Protein AF-A0A937M4P0-F1 (afdb_monomer)

Nearest PDB structures (foldseek):
  3qz5-assembly2_C  TM=8.888E-01  e=6.469E-10  Pseudomonas putida
  9d5u-assembly1_A-2  TM=9.136E-01  e=9.176E-08  Pseudonocardia thermophila
  7sjz-assembly1_A-2  TM=9.141E-01  e=1.055E-07  Pseudonocardia thermophila
  8i6n-assembly1_A-2  TM=8.766E-01  e=6.941E-08  Pseudonocardia thermophila
  3vyh-assembly1_A-2  TM=9.098E-01  e=1.213E-07  Pseudonocardia thermophila

Secondary structure (DSSP, 8-state):
------------PPPPPHHHHHHHHHHHHHHHTTS--HHHHHHHHHIIIIISSHHHHHHHHHHHHH-HHHHHHHHH-HHHHHHTTT---TT-SS------BTTB------SS--

Sequence (114 aa):
MPHDHHHDEHDHTEPPSDLELRVRALESLLVEKGLVNPDTLNTIIDTYEHKVGPRNGAHVVAKAWTDPEFKQALMTDATEAVASLGYCGRQGEHLMVVENTDDTHNLVVCTLCS

Solvent-accessible surface area (backbone atoms only — not comparable to full-atom values): 7366 Å² total; per-residue (Å²): 133,87,81,84,76,83,78,82,82,74,93,65,84,77,75,76,53,72,65,56,52,52,51,54,52,51,52,52,54,35,41,78,70,67,77,49,54,71,70,59,52,52,51,53,50,50,40,56,75,76,72,52,59,71,67,59,58,52,49,54,52,54,46,35,76,77,30,67,67,56,33,53,42,27,70,72,39,26,39,62,46,43,36,75,76,74,50,76,49,91,98,44,79,76,47,80,69,83,84,66,52,101,90,42,86,83,85,88,82,56,94,87,77,119

pLDDT: mean 92.33, std 13.48, range [41.56, 98.75]

Radius of gyration: 24.71 Å; Cα contacts (8 Å, |Δi|>4): 51; chains: 1; bounding box: 52×67×48 Å

Foldseek 3Di:
DDDDDDDPPDPDDDDDDPVVVVVVVVVVVCVVVVNDDVVVVVVVVCCVVPPDDCVLVVVLVVCVVVPVVLVVVCQVAVQVSSVVVVDDDDPVPGDHDDDDDPVDDDDDDDPPDD

Structure (mmCIF, N/CA/C/O backbone):
data_AF-A0A937M4P0-F1
#
_entry.id   AF-A0A937M4P0-F1
#
loop_
_atom_site.group_PDB
_atom_site.id
_atom_site.type_symbol
_atom_site.label_atom_id
_atom_site.label_alt_id
_atom_site.label_comp_id
_atom_site.label_asym_id
_atom_site.label_entity_id
_atom_site.label_seq_id
_atom_site.pdbx_PDB_ins_code
_atom_site.Cartn_x
_atom_site.Cartn_y
_atom_site.Cartn_z
_atom_site.occupancy
_atom_site.B_iso_or_equiv
_atom_site.auth_seq_id
_atom_site.auth_comp_id
_atom_site.auth_asym_id
_atom_site.auth_atom_id
_atom_site.pdbx_PDB_model_num
ATOM 1 N N . MET A 1 1 ? 26.727 -55.778 -22.246 1.00 46.59 1 MET A N 1
ATOM 2 C CA . MET A 1 1 ? 27.722 -54.695 -22.144 1.00 46.59 1 MET A CA 1
ATOM 3 C C . MET A 1 1 ? 27.014 -53.495 -21.541 1.00 46.59 1 MET A C 1
ATOM 5 O O . MET A 1 1 ? 26.071 -53.038 -22.177 1.00 46.59 1 MET A O 1
ATOM 9 N N . PRO A 1 2 ? 27.349 -53.041 -20.325 1.00 41.56 2 PRO A N 1
ATOM 10 C CA . PRO A 1 2 ? 26.920 -51.728 -19.871 1.00 41.56 2 PRO A CA 1
ATOM 11 C C . PRO A 1 2 ? 27.870 -50.693 -20.486 1.00 41.56 2 PRO A C 1
ATOM 13 O O . PRO A 1 2 ? 29.087 -50.860 -20.425 1.00 41.56 2 PRO A O 1
ATOM 16 N N . HIS A 1 3 ? 27.323 -49.680 -21.149 1.00 57.59 3 HIS A N 1
ATOM 17 C CA . HIS A 1 3 ? 28.097 -48.518 -21.568 1.00 57.59 3 HIS A CA 1
ATOM 18 C C . HIS A 1 3 ? 27.978 -47.470 -20.465 1.00 57.59 3 HIS A C 1
ATOM 20 O O . HIS A 1 3 ? 26.898 -46.923 -20.250 1.00 57.59 3 HIS A O 1
ATOM 26 N N . ASP A 1 4 ? 29.083 -47.236 -19.757 1.00 53.75 4 ASP A N 1
ATOM 27 C CA . ASP A 1 4 ? 29.258 -46.065 -18.905 1.00 53.75 4 ASP A CA 1
ATOM 28 C C . ASP A 1 4 ? 29.223 -44.821 -19.795 1.00 53.75 4 ASP A C 1
ATOM 30 O O . ASP A 1 4 ? 30.119 -44.590 -20.611 1.00 53.75 4 ASP A O 1
ATOM 34 N N . HIS A 1 5 ? 28.167 -44.025 -19.657 1.00 60.16 5 HIS A N 1
ATOM 35 C CA . HIS A 1 5 ? 28.125 -42.680 -20.208 1.00 60.16 5 HIS A CA 1
ATOM 36 C C . HIS A 1 5 ? 28.698 -41.726 -19.161 1.00 60.16 5 HIS A C 1
ATOM 38 O O . HIS A 1 5 ? 28.014 -41.329 -18.220 1.00 60.16 5 HIS A O 1
ATOM 44 N N . HIS A 1 6 ? 29.974 -41.379 -19.332 1.00 54.44 6 HIS A N 1
ATOM 45 C CA . HIS A 1 6 ? 30.563 -40.199 -18.711 1.00 54.44 6 HIS A CA 1
ATOM 46 C C . HIS A 1 6 ? 29.744 -38.971 -19.136 1.00 54.44 6 HIS A C 1
ATOM 48 O O . HIS A 1 6 ? 29.713 -38.623 -20.315 1.00 54.44 6 HIS A O 1
ATOM 54 N N . HIS A 1 7 ? 29.049 -38.348 -18.185 1.00 57.75 7 HIS A N 1
ATOM 55 C CA . HIS A 1 7 ? 28.488 -37.016 -18.366 1.00 57.75 7 HIS A CA 1
ATOM 56 C C . HIS A 1 7 ? 29.609 -36.006 -18.116 1.00 57.75 7 HIS A C 1
ATOM 58 O O . HIS A 1 7 ? 30.013 -35.791 -16.975 1.00 57.75 7 HIS A O 1
ATOM 64 N N . ASP A 1 8 ? 30.118 -35.413 -19.191 1.00 56.66 8 ASP A N 1
ATOM 65 C CA . ASP A 1 8 ? 30.866 -34.164 -19.116 1.00 56.66 8 ASP A CA 1
ATOM 66 C C . ASP A 1 8 ? 29.883 -33.066 -18.671 1.00 56.66 8 ASP A C 1
ATOM 68 O O . ASP A 1 8 ? 29.060 -32.587 -19.454 1.00 56.66 8 ASP A O 1
ATOM 72 N N . GLU A 1 9 ? 29.909 -32.705 -17.385 1.00 58.44 9 GLU A N 1
ATOM 73 C CA . GLU A 1 9 ? 29.224 -31.515 -16.871 1.00 58.44 9 GLU A CA 1
ATOM 74 C C . GLU A 1 9 ? 29.940 -30.276 -17.417 1.00 58.44 9 GLU A C 1
ATOM 76 O O . GLU A 1 9 ? 30.883 -29.744 -16.831 1.00 58.44 9 GLU A O 1
ATOM 81 N N . HIS A 1 10 ? 29.515 -29.830 -18.596 1.00 61.72 10 HIS A N 1
ATOM 82 C CA . HIS A 1 10 ? 29.860 -28.506 -19.077 1.00 61.72 10 HIS A CA 1
ATOM 83 C C . HIS A 1 10 ? 29.172 -27.466 -18.189 1.00 61.72 10 HIS A C 1
ATOM 85 O O . HIS A 1 10 ? 27.949 -27.338 -18.199 1.00 61.72 10 HIS A O 1
ATOM 91 N N . ASP A 1 11 ? 29.987 -26.731 -17.432 1.00 55.25 11 ASP A N 1
ATOM 92 C CA . ASP A 1 11 ? 29.622 -25.535 -16.675 1.00 55.25 11 ASP A CA 1
ATOM 93 C C . ASP A 1 11 ? 29.090 -24.461 -17.640 1.00 55.25 11 ASP A C 1
ATOM 95 O O . ASP A 1 11 ? 29.821 -23.652 -18.221 1.00 55.25 11 ASP A O 1
ATOM 99 N N . HIS A 1 12 ? 27.792 -24.529 -17.911 1.00 63.47 12 HIS A N 1
ATOM 100 C CA . HIS A 1 12 ? 27.056 -23.534 -18.663 1.00 63.47 12 HIS A CA 1
ATOM 101 C C . HIS A 1 12 ? 26.043 -22.913 -17.717 1.00 63.47 12 HIS A C 1
ATOM 103 O O . HIS A 1 12 ? 25.108 -23.572 -17.269 1.00 63.47 12 HIS A O 1
ATOM 109 N N . THR A 1 13 ? 26.226 -21.626 -17.422 1.00 69.69 13 THR A N 1
ATOM 110 C CA . THR A 1 13 ? 25.176 -20.827 -16.795 1.00 69.69 13 THR A CA 1
ATOM 111 C C . THR A 1 13 ? 23.932 -20.916 -17.674 1.00 69.69 13 THR A C 1
ATOM 113 O O . THR A 1 13 ? 23.994 -20.583 -18.861 1.00 69.69 13 THR A O 1
ATOM 116 N N . GLU A 1 14 ? 22.816 -21.382 -17.109 1.00 74.75 14 GLU A N 1
ATOM 117 C CA . GLU A 1 14 ? 21.546 -21.376 -17.828 1.00 74.75 14 GLU A CA 1
ATOM 118 C C . GLU A 1 14 ? 21.216 -19.939 -18.254 1.00 74.75 14 GLU A C 1
ATOM 120 O O . GLU A 1 14 ? 21.380 -19.000 -17.463 1.00 74.75 14 GLU A O 1
ATOM 125 N N . PRO A 1 15 ? 20.793 -19.728 -19.512 1.00 74.00 15 PRO A N 1
ATOM 126 C CA . PRO A 1 15 ? 20.408 -18.403 -19.951 1.00 74.00 15 PRO A CA 1
ATOM 127 C C . PRO A 1 15 ? 19.206 -17.911 -19.127 1.00 74.00 15 PRO A C 1
ATOM 129 O O . PRO A 1 15 ? 18.357 -18.722 -18.744 1.00 74.00 15 PRO A O 1
ATOM 132 N N . PRO A 1 16 ? 19.093 -16.589 -18.892 1.00 82.56 16 PRO A N 1
ATOM 133 C CA . PRO A 1 16 ? 17.906 -15.998 -18.287 1.00 82.56 16 PRO A CA 1
ATOM 134 C C . PRO A 1 16 ? 16.631 -16.461 -18.986 1.00 82.56 16 PRO A C 1
ATOM 136 O O . PRO A 1 16 ? 16.625 -16.709 -20.198 1.00 82.56 16 PRO A O 1
ATOM 139 N N . SER A 1 17 ? 15.534 -16.519 -18.235 1.00 92.00 17 SER A N 1
ATOM 140 C CA . SER A 1 17 ? 14.237 -16.853 -18.816 1.00 92.00 17 SER A CA 1
ATOM 141 C C . SER A 1 17 ? 13.867 -15.882 -19.951 1.00 92.00 17 SER A C 1
ATOM 143 O O . SER A 1 17 ? 14.245 -14.709 -19.946 1.00 92.00 17 SER A O 1
ATOM 145 N N . ASP A 1 18 ? 13.076 -16.341 -20.927 1.00 94.31 18 ASP A N 1
ATOM 146 C CA . ASP A 1 18 ? 12.564 -15.476 -22.008 1.00 94.31 18 ASP A CA 1
ATOM 147 C C . ASP A 1 18 ? 11.834 -14.237 -21.447 1.00 94.31 18 ASP A C 1
ATOM 149 O O . ASP A 1 18 ? 11.929 -13.143 -22.001 1.00 94.31 18 ASP A O 1
ATOM 153 N N . LEU A 1 19 ? 11.174 -14.368 -20.290 1.00 94.88 19 LEU A N 1
ATOM 154 C CA . LEU A 1 19 ? 10.561 -13.241 -19.590 1.00 94.88 19 LEU A CA 1
ATOM 155 C C . LEU A 1 19 ? 11.602 -12.208 -19.137 1.00 94.88 19 LEU A C 1
ATOM 157 O O . LEU A 1 19 ? 11.430 -11.020 -19.406 1.00 94.88 19 LEU A O 1
ATOM 161 N N . GLU A 1 20 ? 12.684 -12.640 -18.489 1.00 95.38 20 GLU A N 1
ATOM 162 C CA . GLU A 1 20 ? 13.768 -11.746 -18.066 1.00 95.38 20 GLU A CA 1
ATOM 163 C C . GLU A 1 20 ? 14.417 -11.038 -19.255 1.00 95.38 20 GLU A C 1
ATOM 165 O O . GLU A 1 20 ? 14.664 -9.832 -19.196 1.00 95.38 20 GLU A O 1
ATOM 170 N N . LEU A 1 21 ? 14.644 -11.756 -20.360 1.00 96.44 21 LEU A N 1
ATOM 171 C CA . LEU A 1 21 ? 15.182 -11.164 -21.585 1.00 96.44 21 LEU A CA 1
ATOM 172 C C . LEU A 1 21 ? 14.244 -10.089 -22.150 1.00 96.44 21 LEU A C 1
ATOM 174 O O . LEU A 1 21 ? 14.704 -9.004 -22.511 1.00 96.44 21 LEU A O 1
ATOM 178 N N . ARG A 1 22 ? 12.929 -10.342 -22.177 1.00 97.38 22 ARG A N 1
ATOM 179 C CA . ARG A 1 22 ? 11.929 -9.360 -22.632 1.00 97.38 22 ARG A CA 1
ATOM 180 C C . ARG A 1 22 ? 11.859 -8.133 -21.729 1.00 97.38 22 ARG A C 1
ATOM 182 O O . ARG A 1 22 ? 11.764 -7.021 -22.247 1.00 97.38 22 ARG A O 1
ATOM 189 N N . VAL A 1 23 ? 11.932 -8.314 -20.409 1.00 97.06 23 VAL A N 1
ATOM 190 C CA . VAL A 1 23 ? 11.957 -7.201 -19.446 1.00 97.06 23 VAL A CA 1
ATOM 191 C C . VAL A 1 23 ? 13.189 -6.326 -19.679 1.00 97.06 23 VAL A C 1
ATOM 193 O O . VAL A 1 23 ? 13.041 -5.118 -19.853 1.00 97.06 23 VAL A O 1
ATOM 196 N N . ARG A 1 24 ? 14.382 -6.927 -19.791 1.00 95.69 24 ARG A N 1
ATOM 197 C CA . ARG A 1 24 ? 15.634 -6.191 -20.050 1.00 95.69 24 ARG A CA 1
ATOM 198 C C . ARG A 1 24 ? 15.620 -5.454 -21.388 1.00 95.69 24 ARG A C 1
ATOM 200 O O . ARG A 1 24 ? 16.102 -4.325 -21.473 1.00 95.69 24 ARG A O 1
ATOM 207 N N . ALA A 1 25 ? 15.065 -6.073 -22.431 1.00 97.69 25 ALA A N 1
ATOM 208 C CA . ALA A 1 25 ? 14.939 -5.446 -23.744 1.00 97.69 25 ALA A CA 1
ATOM 209 C C . ALA A 1 25 ? 14.009 -4.220 -23.704 1.00 97.69 25 ALA A C 1
ATOM 211 O O . ALA A 1 25 ? 14.335 -3.181 -24.278 1.00 97.69 25 ALA A O 1
ATOM 212 N N 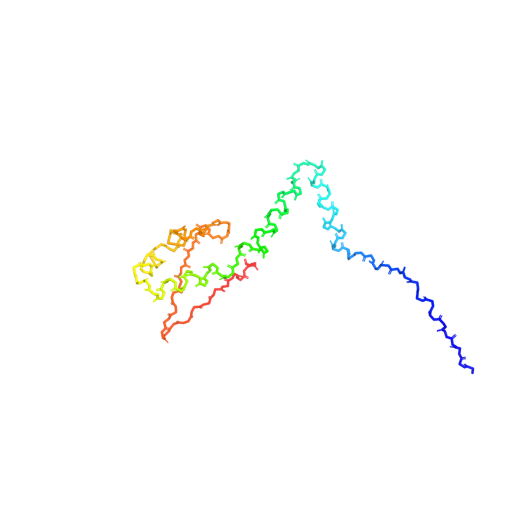. LEU A 1 26 ? 12.875 -4.319 -22.999 1.00 98.25 26 LEU A N 1
ATOM 213 C CA . LEU A 1 26 ? 11.947 -3.201 -22.832 1.00 98.25 26 LEU A CA 1
ATOM 214 C C . LEU A 1 26 ? 12.562 -2.072 -21.999 1.00 98.25 26 LEU A C 1
ATOM 216 O O . LEU A 1 26 ? 12.463 -0.913 -22.392 1.00 98.25 26 LEU A O 1
ATOM 220 N N . GLU A 1 27 ? 13.215 -2.401 -20.883 1.00 97.69 27 GLU A N 1
ATOM 221 C CA . GLU A 1 27 ? 13.923 -1.427 -20.049 1.00 97.69 27 GLU A CA 1
ATOM 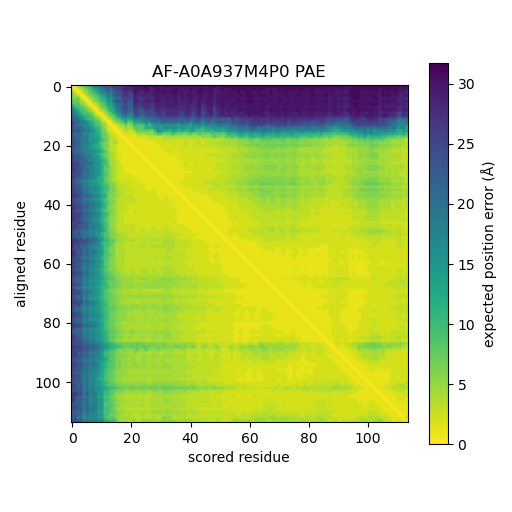222 C C . GLU A 1 27 ? 14.964 -0.661 -20.871 1.00 97.69 27 GLU A C 1
ATOM 224 O O . GLU A 1 27 ? 14.915 0.568 -20.928 1.00 97.69 27 GLU A O 1
ATOM 229 N N . SER A 1 28 ? 15.837 -1.383 -21.580 1.00 97.62 28 SER A N 1
ATOM 230 C CA . SER A 1 28 ? 16.894 -0.788 -22.408 1.00 97.62 28 SER A CA 1
ATOM 231 C C . SER A 1 28 ? 16.311 0.171 -23.451 1.00 97.62 28 SER A C 1
ATOM 233 O O . SER A 1 28 ? 16.741 1.319 -23.543 1.00 97.62 28 SER A O 1
ATOM 235 N N . LEU A 1 29 ? 15.258 -0.247 -24.167 1.00 98.50 29 LEU A N 1
ATOM 236 C CA . LEU A 1 29 ? 14.586 0.585 -25.169 1.00 98.50 29 LEU A CA 1
ATOM 237 C C . LEU A 1 29 ? 13.973 1.865 -24.573 1.00 98.50 29 LEU A C 1
ATOM 239 O O . LEU A 1 29 ? 14.016 2.927 -25.200 1.00 98.50 29 LEU A O 1
ATOM 243 N N . LEU A 1 30 ? 13.357 1.778 -23.392 1.00 98.50 30 LEU A N 1
ATOM 244 C CA . LEU A 1 30 ? 12.725 2.929 -22.740 1.00 98.50 30 LEU A CA 1
ATOM 245 C C . LEU A 1 30 ? 13.762 3.911 -22.181 1.00 98.50 30 LEU A C 1
ATOM 247 O O . LEU A 1 30 ? 13.537 5.122 -22.249 1.00 98.50 30 LEU A O 1
ATOM 251 N N . VAL A 1 31 ? 14.892 3.406 -21.677 1.00 98.06 31 VAL A N 1
ATOM 252 C CA . VAL A 1 31 ? 16.032 4.220 -21.229 1.00 98.06 31 VAL A CA 1
ATOM 253 C C . VAL A 1 31 ? 16.682 4.930 -22.414 1.00 98.06 31 VAL A C 1
ATOM 255 O O . VAL A 1 31 ? 16.863 6.143 -22.367 1.00 98.06 31 VAL A O 1
ATOM 258 N N . GLU A 1 32 ? 16.962 4.216 -23.509 1.00 98.19 32 GLU A N 1
ATOM 259 C CA . GLU A 1 32 ? 17.532 4.803 -24.733 1.00 98.19 32 GLU A CA 1
ATOM 260 C C . GLU A 1 32 ? 16.642 5.909 -25.316 1.00 98.19 32 GLU A C 1
ATOM 262 O O . GLU A 1 32 ? 17.135 6.913 -25.830 1.00 98.19 32 GLU A O 1
ATOM 267 N N . LYS A 1 33 ? 15.316 5.762 -25.202 1.00 98.31 33 LYS A N 1
ATOM 268 C CA . LYS A 1 33 ? 14.340 6.790 -25.599 1.00 98.31 33 LYS A CA 1
ATOM 269 C C . LYS A 1 33 ? 14.198 7.940 -24.593 1.00 98.31 33 LYS A C 1
ATOM 271 O O . LYS A 1 33 ? 13.456 8.878 -24.876 1.00 98.31 33 LYS A O 1
ATOM 276 N N . GLY A 1 34 ? 14.854 7.872 -23.435 1.00 97.38 34 GLY A N 1
ATOM 277 C CA . GLY A 1 34 ? 14.753 8.869 -22.366 1.00 97.38 34 GLY A CA 1
ATOM 278 C C . GLY A 1 34 ? 13.385 8.917 -21.677 1.00 97.38 34 GLY A C 1
ATOM 279 O O . GLY A 1 34 ? 13.037 9.935 -21.085 1.00 97.38 34 GLY A O 1
ATOM 280 N N . LEU A 1 35 ? 12.587 7.848 -21.774 1.00 98.25 35 LEU A N 1
ATOM 281 C CA . LEU A 1 35 ? 11.244 7.777 -21.184 1.00 98.25 35 LEU A CA 1
ATOM 282 C C . LEU A 1 35 ? 11.267 7.345 -19.715 1.00 98.25 35 LEU A C 1
ATOM 284 O O . LEU A 1 35 ? 10.328 7.634 -18.977 1.00 98.25 35 LEU A O 1
ATOM 288 N N . VAL A 1 36 ? 12.327 6.654 -19.295 1.00 97.56 36 VAL A N 1
ATOM 289 C CA . VAL A 1 36 ? 12.540 6.231 -17.907 1.00 97.56 36 VAL A CA 1
ATOM 290 C C . VAL A 1 36 ? 13.980 6.506 -17.487 1.00 97.56 36 VAL A C 1
ATOM 292 O O . VAL A 1 36 ? 14.895 6.478 -18.309 1.00 97.56 36 VAL A O 1
ATOM 295 N N . ASN A 1 37 ? 14.175 6.757 -16.193 1.00 97.75 37 ASN A N 1
ATOM 296 C CA . ASN A 1 37 ? 15.489 6.888 -15.572 1.00 97.75 37 ASN A CA 1
ATOM 297 C C . ASN A 1 37 ? 15.724 5.678 -14.641 1.00 97.75 37 ASN A C 1
ATOM 299 O O . ASN A 1 37 ? 14.928 5.497 -13.712 1.00 97.75 37 ASN A O 1
ATOM 303 N N . PRO A 1 38 ? 16.797 4.886 -14.840 1.00 96.81 38 PRO A N 1
ATOM 304 C CA . PRO A 1 38 ? 17.123 3.741 -13.986 1.00 96.81 38 PRO A CA 1
ATOM 305 C C . PRO A 1 38 ? 17.200 4.071 -12.487 1.00 96.81 38 PRO A C 1
ATOM 307 O O . PRO A 1 38 ? 16.686 3.318 -11.663 1.00 96.81 38 PRO A O 1
ATOM 310 N N . ASP A 1 39 ? 17.740 5.233 -12.110 1.00 97.81 39 ASP A N 1
ATOM 311 C CA . ASP A 1 39 ? 17.843 5.642 -10.700 1.00 97.81 39 ASP A CA 1
ATOM 312 C C . ASP A 1 39 ? 16.463 5.885 -10.075 1.00 97.81 39 ASP A C 1
ATOM 314 O O . ASP A 1 39 ? 16.224 5.609 -8.895 1.00 97.81 39 ASP A O 1
ATOM 318 N N . THR A 1 40 ? 15.514 6.367 -10.883 1.00 97.31 40 THR A N 1
ATOM 319 C CA . THR A 1 40 ? 14.122 6.528 -10.448 1.00 97.31 40 THR A CA 1
ATOM 320 C C . THR A 1 40 ? 13.450 5.170 -10.264 1.00 97.31 40 THR A C 1
ATOM 322 O O . THR A 1 40 ? 12.740 4.982 -9.278 1.00 97.31 40 THR A O 1
ATOM 325 N N . LEU A 1 41 ? 13.705 4.202 -11.153 1.00 97.06 41 LEU A N 1
ATOM 326 C CA . LEU A 1 41 ? 13.199 2.832 -11.002 1.00 97.06 41 LEU A CA 1
ATOM 327 C C . LEU A 1 41 ? 13.739 2.178 -9.724 1.00 97.06 41 LEU A C 1
ATOM 329 O O . LEU A 1 41 ? 12.954 1.658 -8.935 1.00 97.06 41 LEU A O 1
ATOM 333 N N . ASN A 1 42 ? 15.042 2.300 -9.463 1.00 97.44 42 ASN A N 1
ATOM 334 C CA . ASN A 1 42 ? 15.664 1.797 -8.236 1.00 97.44 42 ASN A CA 1
ATOM 335 C C . ASN A 1 42 ? 15.056 2.432 -6.977 1.00 97.44 42 ASN A C 1
ATOM 337 O O . ASN A 1 42 ? 14.800 1.744 -5.992 1.00 97.44 42 ASN A O 1
ATOM 341 N N . THR A 1 43 ?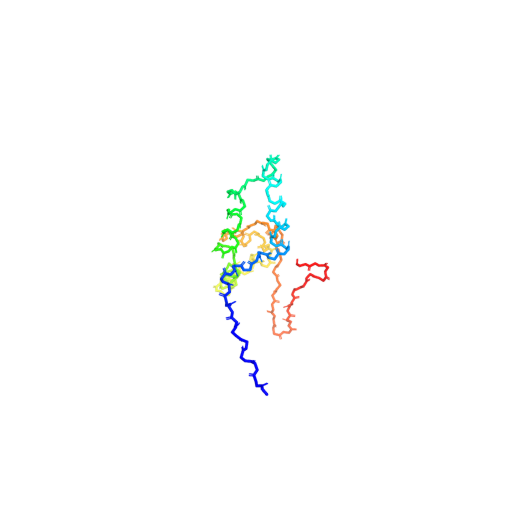 14.756 3.733 -7.019 1.00 97.88 43 THR A N 1
ATOM 342 C CA . THR A 1 43 ? 14.090 4.428 -5.906 1.00 97.88 43 THR A CA 1
ATOM 343 C C . THR A 1 43 ? 12.677 3.893 -5.657 1.00 97.88 43 THR A C 1
ATOM 345 O O . THR A 1 43 ? 12.261 3.751 -4.505 1.00 97.88 43 THR A O 1
ATOM 348 N N . ILE A 1 44 ? 11.925 3.583 -6.719 1.00 97.25 44 ILE A N 1
ATOM 349 C CA . ILE A 1 44 ? 10.595 2.972 -6.608 1.00 97.25 44 ILE A CA 1
ATOM 350 C C . ILE A 1 44 ? 10.705 1.573 -5.992 1.00 97.25 44 ILE A C 1
ATOM 352 O O . ILE A 1 44 ? 9.953 1.277 -5.065 1.00 97.25 44 ILE A O 1
ATOM 356 N N . ILE A 1 45 ? 11.650 0.750 -6.458 1.00 97.88 45 ILE A N 1
ATOM 357 C CA . ILE A 1 45 ? 11.891 -0.599 -5.923 1.00 97.88 45 ILE A CA 1
ATOM 358 C C . ILE A 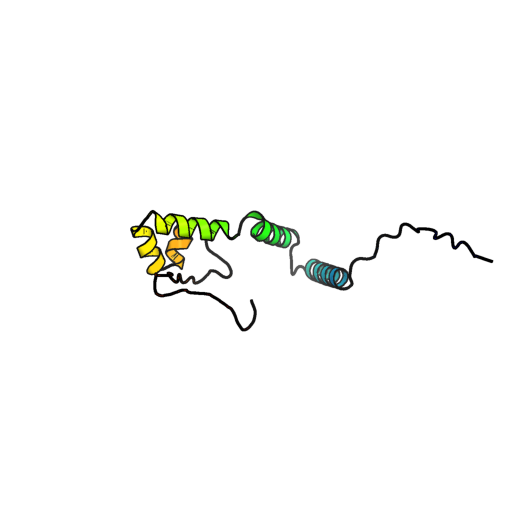1 45 ? 12.194 -0.523 -4.423 1.00 97.88 45 ILE A C 1
ATOM 360 O O . ILE A 1 45 ? 11.452 -1.091 -3.628 1.00 97.88 45 ILE A O 1
ATOM 364 N N . ASP A 1 46 ? 13.186 0.276 -4.021 1.00 98.06 46 ASP A N 1
ATOM 365 C CA . ASP A 1 46 ? 13.575 0.435 -2.614 1.00 98.06 46 ASP A CA 1
ATOM 366 C C . ASP A 1 46 ? 12.417 0.929 -1.730 1.00 98.06 46 ASP A C 1
ATOM 368 O O . ASP A 1 46 ? 12.242 0.492 -0.591 1.00 98.06 46 ASP A O 1
ATOM 372 N N . THR A 1 47 ? 11.584 1.827 -2.266 1.00 97.44 47 THR A N 1
ATOM 373 C CA . THR A 1 47 ? 10.424 2.356 -1.538 1.00 97.44 47 THR A CA 1
ATOM 374 C C . THR A 1 47 ? 9.456 1.243 -1.148 1.00 97.44 47 THR A C 1
ATOM 376 O O . THR A 1 47 ? 9.046 1.187 0.011 1.00 97.44 47 THR A O 1
ATOM 379 N N . TYR A 1 48 ? 9.105 0.345 -2.067 1.00 97.00 48 TYR A N 1
ATOM 380 C CA . TYR A 1 48 ? 8.140 -0.722 -1.782 1.00 97.00 48 TYR A CA 1
ATOM 381 C C . TYR A 1 48 ? 8.772 -1.978 -1.180 1.00 97.00 48 TYR A C 1
ATOM 383 O O . TYR A 1 48 ? 8.077 -2.739 -0.516 1.00 97.00 48 TYR A O 1
ATOM 391 N N . GLU A 1 49 ? 10.072 -2.187 -1.366 1.00 97.75 49 GLU A N 1
ATOM 392 C CA . GLU A 1 49 ? 10.781 -3.312 -0.761 1.00 97.75 49 GLU A CA 1
ATOM 393 C C . GLU A 1 49 ? 11.101 -3.059 0.721 1.00 97.75 49 GLU A C 1
ATOM 395 O O . GLU A 1 49 ? 10.960 -3.958 1.552 1.00 97.75 49 GLU A O 1
ATOM 400 N N . HIS A 1 50 ? 11.474 -1.823 1.082 1.00 97.00 50 HIS A N 1
ATOM 401 C CA . HIS A 1 50 ? 12.020 -1.531 2.413 1.00 97.00 50 HIS A CA 1
ATOM 402 C C . HIS A 1 50 ? 11.231 -0.506 3.234 1.00 97.00 50 HIS A C 1
ATOM 404 O O . HIS A 1 50 ? 11.298 -0.544 4.466 1.00 97.00 50 HIS A O 1
ATOM 410 N N . LYS A 1 51 ? 10.505 0.428 2.602 1.00 95.31 51 LYS A N 1
ATOM 411 C CA . LYS A 1 51 ? 9.896 1.577 3.307 1.00 95.31 51 LYS A CA 1
ATOM 412 C C . LYS A 1 51 ? 8.383 1.457 3.477 1.00 95.31 51 LYS A C 1
ATOM 414 O O . LYS A 1 51 ? 7.853 1.842 4.518 1.00 95.31 51 LYS A O 1
ATOM 419 N N . VAL A 1 52 ? 7.681 0.934 2.476 1.00 97.00 52 VAL A N 1
ATOM 420 C CA . VAL A 1 52 ? 6.221 0.789 2.473 1.00 97.00 52 VAL A CA 1
ATOM 421 C C . VAL A 1 52 ? 5.856 -0.674 2.680 1.00 97.00 52 VAL A C 1
ATOM 423 O O . V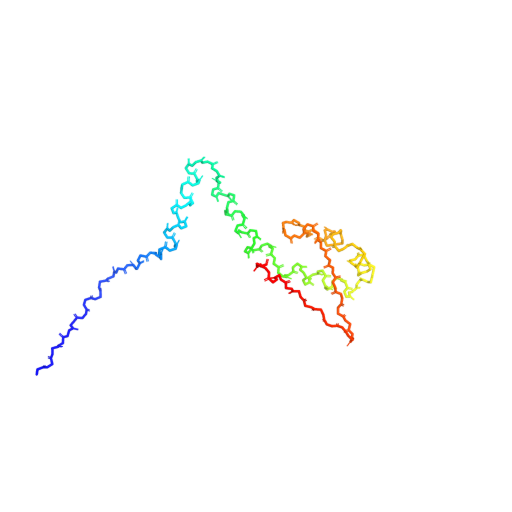AL A 1 52 ? 6.240 -1.534 1.900 1.00 97.00 52 VAL A O 1
ATOM 426 N N . GLY A 1 53 ? 5.082 -0.964 3.724 1.00 96.94 53 GLY A N 1
ATOM 427 C CA . GLY A 1 53 ? 4.651 -2.327 4.013 1.00 96.94 53 GLY A CA 1
ATOM 428 C C . GLY A 1 53 ? 3.590 -2.409 5.110 1.00 96.94 53 GLY A C 1
ATOM 429 O O . GLY A 1 53 ? 3.210 -1.389 5.695 1.00 96.94 53 GLY A O 1
ATOM 430 N N . PRO A 1 54 ? 3.129 -3.626 5.452 1.00 97.81 54 PRO A N 1
ATOM 431 C CA . PRO A 1 54 ? 2.005 -3.842 6.370 1.00 97.81 54 PRO A CA 1
ATOM 432 C C . PRO A 1 54 ? 2.248 -3.317 7.793 1.00 97.81 54 PRO A C 1
ATOM 434 O O . PRO A 1 54 ? 1.299 -3.106 8.546 1.00 97.81 54 PRO A O 1
ATOM 437 N N . ARG A 1 55 ? 3.506 -3.043 8.161 1.00 98.31 55 ARG A N 1
ATOM 438 C CA . ARG A 1 55 ? 3.864 -2.405 9.437 1.00 98.31 55 ARG A CA 1
ATOM 439 C C . ARG A 1 55 ? 3.208 -1.030 9.611 1.00 98.31 55 ARG A C 1
ATOM 441 O O . ARG A 1 55 ? 2.861 -0.682 10.735 1.00 98.31 55 ARG A O 1
ATOM 448 N N . ASN A 1 56 ? 2.975 -0.297 8.521 1.00 98.25 56 ASN A N 1
ATOM 449 C CA . ASN A 1 56 ? 2.286 0.995 8.558 1.00 98.25 56 ASN A CA 1
ATOM 450 C C . ASN A 1 56 ? 0.826 0.816 9.002 1.00 98.25 56 ASN A C 1
ATOM 452 O O . ASN A 1 56 ? 0.375 1.474 9.936 1.00 98.25 56 ASN A O 1
ATOM 456 N N . GLY A 1 57 ? 0.111 -0.146 8.406 1.00 98.25 57 GLY A N 1
ATOM 457 C CA . GLY A 1 57 ? -1.260 -0.486 8.804 1.00 98.25 57 GLY A CA 1
ATOM 458 C C . GLY A 1 57 ? -1.342 -1.015 10.239 1.00 98.25 57 GLY A C 1
ATOM 459 O O . GLY A 1 57 ? -2.221 -0.611 10.995 1.00 98.25 57 GLY A O 1
ATOM 460 N N . ALA A 1 58 ? -0.384 -1.846 10.658 1.00 98.69 58 ALA A N 1
ATOM 461 C CA . ALA A 1 58 ? -0.312 -2.324 12.039 1.00 98.69 58 ALA A CA 1
ATOM 462 C C . ALA A 1 58 ? -0.144 -1.173 13.050 1.00 98.69 58 ALA A C 1
ATOM 464 O O . ALA A 1 58 ? -0.777 -1.189 14.103 1.00 98.69 58 ALA A O 1
ATOM 465 N N . HIS A 1 59 ? 0.659 -0.154 12.721 1.00 98.69 59 HIS A N 1
ATOM 466 C CA . HIS A 1 59 ? 0.809 1.042 13.551 1.00 98.69 59 HIS A CA 1
ATOM 467 C C . HIS A 1 59 ? -0.501 1.841 13.652 1.00 98.69 59 HIS A C 1
ATOM 469 O O . HIS A 1 59 ? -0.894 2.213 14.758 1.00 98.69 59 HIS A O 1
ATOM 475 N N . VAL A 1 60 ? -1.213 2.035 12.534 1.00 98.69 60 VAL A N 1
ATOM 476 C CA . VAL A 1 60 ? -2.537 2.689 12.513 1.00 98.69 60 VAL A CA 1
ATOM 477 C C . VAL A 1 60 ? -3.524 1.950 13.424 1.00 98.69 60 VAL A C 1
ATOM 479 O O . VAL A 1 60 ? -4.161 2.572 14.274 1.00 98.69 60 VAL A O 1
ATOM 482 N N . VAL A 1 61 ? -3.620 0.623 13.286 1.00 98.69 61 VAL A N 1
ATOM 483 C CA . VAL A 1 61 ? -4.528 -0.214 14.089 1.00 98.69 61 VAL A CA 1
ATOM 484 C C . VAL A 1 61 ? -4.180 -0.140 15.574 1.00 98.69 61 VAL A C 1
ATOM 486 O O . VAL A 1 61 ? -5.061 0.101 16.397 1.00 98.69 61 VAL A O 1
ATOM 489 N N . ALA A 1 62 ? -2.899 -0.288 15.924 1.00 98.75 62 ALA A N 1
ATOM 490 C CA . ALA A 1 62 ? -2.454 -0.218 17.311 1.00 98.75 62 ALA A CA 1
ATOM 491 C C . ALA A 1 62 ? -2.787 1.139 17.947 1.00 98.75 62 ALA A C 1
ATOM 493 O O . ALA A 1 62 ? -3.290 1.178 19.070 1.00 98.75 62 ALA A O 1
ATOM 494 N N . LYS A 1 63 ? -2.579 2.246 17.217 1.00 98.69 63 LYS A N 1
ATOM 495 C CA . LYS A 1 63 ? -2.958 3.578 17.697 1.00 98.69 63 LYS A CA 1
ATOM 496 C C . LYS A 1 63 ? -4.465 3.666 17.932 1.00 98.69 63 LYS A C 1
ATOM 498 O O . LYS A 1 63 ? -4.859 4.071 19.020 1.00 98.69 63 LYS A O 1
ATOM 503 N N . ALA A 1 64 ? -5.293 3.216 16.988 1.00 98.69 64 ALA A N 1
ATOM 504 C CA . ALA A 1 64 ? -6.753 3.223 17.128 1.00 98.69 64 ALA A CA 1
ATOM 505 C C . ALA A 1 64 ? -7.265 2.379 18.312 1.00 98.69 64 ALA A C 1
ATOM 507 O O . ALA A 1 64 ? -8.291 2.709 18.902 1.00 98.69 64 ALA A O 1
ATOM 508 N N . TRP A 1 65 ? -6.563 1.311 18.699 1.00 98.69 65 TRP A N 1
ATOM 509 C CA . TRP A 1 65 ? -6.913 0.537 19.897 1.00 98.69 65 TRP A CA 1
ATOM 510 C C . TRP A 1 65 ? -6.628 1.277 21.204 1.00 98.69 65 TRP A C 1
ATOM 512 O O . TRP A 1 65 ? -7.361 1.107 22.174 1.00 98.69 65 TRP A O 1
ATOM 522 N N . THR A 1 66 ? -5.564 2.077 21.245 1.00 98.62 66 THR A N 1
ATOM 523 C CA . THR A 1 66 ? -5.126 2.771 22.469 1.00 98.62 66 THR A CA 1
ATOM 524 C C . THR A 1 66 ? -5.629 4.208 22.591 1.00 98.62 66 THR A C 1
ATOM 526 O O . THR A 1 66 ? -5.554 4.787 23.670 1.00 98.62 66 THR A O 1
ATOM 529 N N . ASP A 1 67 ? -6.122 4.787 21.498 1.00 98.69 67 ASP A N 1
ATOM 530 C CA . ASP A 1 67 ? -6.477 6.200 21.372 1.00 98.69 67 ASP A CA 1
ATOM 531 C C . ASP A 1 67 ? -7.887 6.331 20.758 1.00 98.69 67 ASP A C 1
ATOM 533 O O . ASP A 1 67 ? -8.043 6.269 19.531 1.00 98.69 67 ASP A O 1
ATOM 537 N N . PRO A 1 68 ? -8.934 6.475 21.597 1.00 98.50 68 PRO A N 1
ATOM 538 C CA . PRO A 1 68 ? -10.314 6.582 21.130 1.00 98.50 68 PRO A CA 1
ATOM 539 C C . PRO A 1 68 ? -10.582 7.810 20.252 1.00 98.50 68 PRO A C 1
ATOM 541 O O . PRO A 1 68 ? -11.423 7.737 19.357 1.00 98.50 68 PRO A O 1
ATOM 544 N N . GLU A 1 69 ? -9.873 8.923 20.473 1.00 98.56 69 GLU A N 1
ATOM 545 C CA . GLU A 1 69 ? -10.013 10.130 19.649 1.00 98.56 69 GLU A CA 1
ATOM 546 C C . GLU A 1 69 ? -9.450 9.885 18.249 1.00 98.56 69 GLU A C 1
ATOM 548 O O . GLU A 1 69 ? -10.111 10.186 17.253 1.00 98.56 69 GLU A O 1
ATOM 553 N N . PHE A 1 70 ? -8.279 9.246 18.155 1.00 98.69 70 PHE A N 1
ATOM 554 C CA . PHE A 1 70 ? -7.733 8.828 16.867 1.00 98.69 70 PHE A CA 1
ATOM 555 C C . PHE A 1 70 ? -8.629 7.804 16.170 1.00 98.69 70 PHE A C 1
ATOM 557 O O . PHE A 1 70 ? -8.835 7.912 14.965 1.00 98.69 70 PHE A O 1
ATOM 564 N N . LYS A 1 71 ? -9.204 6.837 16.899 1.00 98.69 71 LYS A N 1
ATOM 565 C CA . LYS A 1 71 ? -10.177 5.897 16.320 1.00 98.69 71 LYS A CA 1
ATOM 566 C C . LYS A 1 71 ? -11.377 6.639 15.734 1.00 98.69 71 LYS A C 1
ATOM 568 O O . LYS A 1 71 ? -11.779 6.349 14.612 1.00 98.69 71 LYS A O 1
ATOM 573 N N . GLN A 1 72 ? -11.925 7.614 16.456 1.00 98.56 72 GLN A N 1
ATOM 574 C CA . GLN A 1 72 ? -13.044 8.413 15.964 1.00 98.56 72 GLN A CA 1
ATOM 575 C C . GLN A 1 72 ? -12.662 9.217 14.713 1.00 98.56 72 GLN A C 1
ATOM 577 O O . GLN A 1 72 ? -13.436 9.251 13.755 1.00 98.56 72 GLN A O 1
ATOM 582 N N . ALA A 1 73 ? -11.472 9.822 14.692 1.00 98.50 73 ALA A N 1
ATOM 583 C CA . ALA A 1 73 ? -10.955 10.522 13.519 1.00 98.50 73 ALA A CA 1
ATOM 584 C C . ALA A 1 73 ? -10.783 9.569 12.325 1.00 98.50 73 ALA A C 1
ATOM 586 O O . ALA A 1 73 ? -11.274 9.861 11.241 1.00 98.50 73 ALA A O 1
ATOM 587 N N . LEU A 1 74 ? -10.189 8.392 12.547 1.00 98.56 74 LEU A N 1
ATOM 588 C CA . LEU A 1 74 ? -9.977 7.351 11.537 1.00 98.56 74 LEU A CA 1
ATOM 589 C C . LEU A 1 74 ? -11.289 6.862 10.909 1.00 98.56 74 LEU A C 1
ATOM 591 O O . LEU A 1 74 ? -11.334 6.615 9.708 1.00 98.56 74 LEU A O 1
ATOM 595 N N . MET A 1 75 ? -12.354 6.742 11.705 1.00 98.31 75 MET A N 1
ATOM 596 C CA . MET A 1 75 ? -13.683 6.363 11.210 1.00 98.31 75 MET A CA 1
ATOM 597 C C . MET A 1 75 ? -14.422 7.518 10.518 1.00 98.31 75 MET A C 1
ATOM 599 O O . MET A 1 75 ? -15.372 7.269 9.780 1.00 98.31 75 MET A O 1
ATOM 603 N N . THR A 1 76 ? -14.013 8.768 10.758 1.00 98.31 76 THR A N 1
ATOM 604 C CA . THR A 1 76 ? -14.619 9.962 10.145 1.00 98.31 76 THR A CA 1
ATOM 605 C C . THR A 1 76 ? -13.969 10.278 8.800 1.00 98.31 76 THR A C 1
ATOM 607 O O . THR A 1 76 ? -14.669 10.428 7.802 1.00 98.31 76 THR A O 1
ATOM 610 N N . ASP A 1 77 ? -12.638 10.342 8.769 1.00 98.31 77 ASP A N 1
ATOM 611 C CA . ASP A 1 77 ? -11.834 10.471 7.557 1.00 98.31 77 ASP A CA 1
ATOM 612 C C . ASP A 1 77 ? -10.547 9.657 7.722 1.00 98.31 77 ASP A C 1
ATOM 614 O O . ASP A 1 77 ? -9.569 10.071 8.353 1.00 98.31 77 ASP A O 1
ATOM 618 N N . ALA A 1 78 ? -10.554 8.461 7.139 1.00 98.12 78 ALA A N 1
ATOM 619 C CA . ALA A 1 78 ? -9.416 7.563 7.218 1.00 98.12 78 ALA A CA 1
ATOM 620 C C . ALA A 1 78 ? -8.188 8.109 6.483 1.00 98.12 78 ALA A C 1
ATOM 622 O O . ALA A 1 78 ? -7.061 7.837 6.895 1.00 98.12 78 ALA A O 1
ATOM 623 N N . THR A 1 79 ? -8.391 8.871 5.408 1.00 98.12 79 THR A N 1
ATOM 624 C CA . THR A 1 79 ? -7.293 9.400 4.595 1.00 98.12 79 THR A CA 1
ATOM 625 C C . THR A 1 79 ? -6.519 10.437 5.396 1.00 98.12 79 THR A C 1
ATOM 627 O O . THR A 1 79 ? -5.301 10.327 5.531 1.00 98.12 79 THR A O 1
ATOM 630 N N . GLU A 1 80 ? -7.222 11.403 5.990 1.00 98.19 80 GLU A N 1
ATOM 631 C CA . GLU A 1 80 ? -6.604 12.449 6.806 1.00 98.19 80 GLU A CA 1
ATOM 632 C C . GLU A 1 80 ? -5.960 11.872 8.076 1.00 98.19 80 GLU A C 1
ATOM 634 O O . GLU A 1 80 ? -4.809 12.184 8.398 1.00 98.19 80 GLU A O 1
ATOM 639 N N . ALA A 1 81 ? -6.655 10.964 8.770 1.00 98.25 81 ALA A N 1
ATOM 640 C CA . ALA A 1 81 ? -6.142 10.355 9.993 1.00 98.25 81 ALA A CA 1
ATOM 641 C C . ALA A 1 81 ? -4.853 9.554 9.747 1.00 98.25 81 ALA A C 1
ATOM 643 O O . ALA A 1 81 ? -3.881 9.696 10.491 1.00 98.25 81 ALA A O 1
ATOM 644 N N . VAL A 1 82 ? -4.801 8.742 8.689 1.00 98.06 82 VAL A N 1
ATOM 645 C CA . VAL A 1 82 ? -3.609 7.958 8.328 1.00 98.06 82 VAL A CA 1
ATOM 646 C C . VAL A 1 82 ? -2.477 8.871 7.832 1.00 98.06 82 VAL A C 1
ATOM 648 O O . VAL A 1 82 ? -1.318 8.667 8.210 1.00 98.06 82 VAL A O 1
ATOM 651 N N . ALA A 1 83 ? -2.802 9.944 7.102 1.00 97.88 83 ALA A N 1
ATOM 652 C CA . ALA A 1 83 ? -1.831 10.953 6.677 1.00 97.88 83 ALA A CA 1
ATOM 653 C C . ALA A 1 83 ? -1.185 11.702 7.853 1.00 97.88 83 ALA A C 1
ATOM 655 O O . ALA A 1 83 ? -0.001 12.032 7.777 1.00 97.88 83 ALA A O 1
ATOM 656 N N . SER A 1 84 ? -1.900 11.902 8.968 1.00 97.38 84 SER A N 1
ATOM 657 C CA . SER A 1 84 ? -1.329 12.500 10.189 1.00 97.38 84 SER A CA 1
ATOM 658 C C . SER A 1 84 ? -0.164 11.690 10.783 1.00 97.38 84 SER A C 1
ATOM 660 O O . SER A 1 84 ? 0.677 12.237 11.495 1.00 97.38 84 SER A O 1
ATOM 662 N N . LEU A 1 85 ? -0.075 10.397 10.445 1.00 97.31 85 LEU A N 1
ATOM 663 C CA . LEU A 1 85 ? 1.028 9.504 10.816 1.00 97.31 85 LEU A CA 1
ATOM 664 C C . LEU A 1 85 ? 2.136 9.436 9.751 1.00 97.31 85 LEU A C 1
ATOM 666 O O . LEU A 1 85 ? 3.077 8.656 9.892 1.00 97.31 85 LEU A O 1
ATOM 670 N N . GLY A 1 86 ? 2.040 10.241 8.691 1.00 97.19 86 GLY A N 1
ATOM 671 C CA . GLY A 1 86 ? 2.998 10.272 7.586 1.00 97.19 86 GLY A CA 1
ATOM 672 C C . GLY A 1 86 ? 2.756 9.214 6.508 1.00 97.19 86 GLY A C 1
ATOM 673 O O . GLY A 1 86 ? 3.633 8.987 5.677 1.00 97.19 86 GLY A O 1
ATOM 674 N N . TYR A 1 87 ? 1.593 8.557 6.505 1.00 97.25 87 TYR A N 1
ATOM 675 C CA . TYR A 1 87 ? 1.242 7.551 5.506 1.00 97.25 87 TYR A CA 1
ATOM 676 C C . TYR A 1 87 ? 0.273 8.137 4.479 1.00 97.25 87 TYR A C 1
ATOM 678 O O . TYR A 1 87 ? -0.884 8.411 4.778 1.00 97.25 87 TYR A O 1
ATOM 686 N N . CYS A 1 88 ? 0.745 8.325 3.253 1.00 94.44 88 CYS A N 1
ATOM 687 C CA . CYS A 1 88 ? -0.064 8.803 2.138 1.00 94.44 88 CYS A CA 1
ATOM 688 C C . CYS A 1 88 ? 0.561 8.373 0.806 1.00 94.44 88 CYS A C 1
ATOM 690 O O . CYS A 1 88 ? 1.710 7.925 0.761 1.00 94.44 88 CYS A O 1
ATOM 692 N N . GLY A 1 89 ? -0.185 8.534 -0.286 1.00 92.38 89 GLY A N 1
ATOM 693 C CA . GLY A 1 89 ? 0.349 8.398 -1.637 1.00 92.38 89 GLY A CA 1
ATOM 694 C C . GLY A 1 89 ? -0.381 7.371 -2.493 1.00 92.38 89 GLY A C 1
ATOM 695 O O . GLY A 1 89 ? -1.582 7.154 -2.354 1.00 92.38 89 GLY A O 1
ATOM 696 N N . ARG A 1 90 ? 0.367 6.797 -3.438 1.00 93.12 90 ARG A N 1
ATOM 697 C CA . ARG A 1 90 ? -0.158 6.019 -4.563 1.00 93.12 90 ARG A CA 1
ATOM 698 C C . ARG A 1 90 ? -0.940 4.784 -4.098 1.00 93.12 90 ARG A C 1
ATOM 700 O O . ARG A 1 90 ? -0.449 4.050 -3.248 1.00 93.12 90 ARG A O 1
ATOM 707 N N . GLN A 1 91 ? -2.099 4.531 -4.714 1.00 94.31 91 GLN A N 1
ATOM 708 C CA . GLN A 1 91 ? -3.049 3.454 -4.358 1.00 94.31 91 GLN A CA 1
ATOM 709 C C . GLN A 1 91 ? -3.692 3.586 -2.963 1.00 94.31 91 GLN A C 1
ATOM 711 O O . GLN A 1 91 ? -4.398 2.682 -2.524 1.00 94.31 91 GLN A O 1
ATOM 716 N N . GLY A 1 92 ? -3.470 4.702 -2.269 1.00 95.06 92 GLY A N 1
ATOM 717 C CA . GLY A 1 92 ? -4.067 5.031 -0.976 1.00 95.06 92 GLY A CA 1
ATOM 718 C C . GLY A 1 92 ? -4.537 6.482 -0.925 1.00 95.06 92 GLY A C 1
ATOM 719 O O . GLY A 1 92 ? -4.567 7.079 0.145 1.00 95.06 92 GLY A O 1
ATOM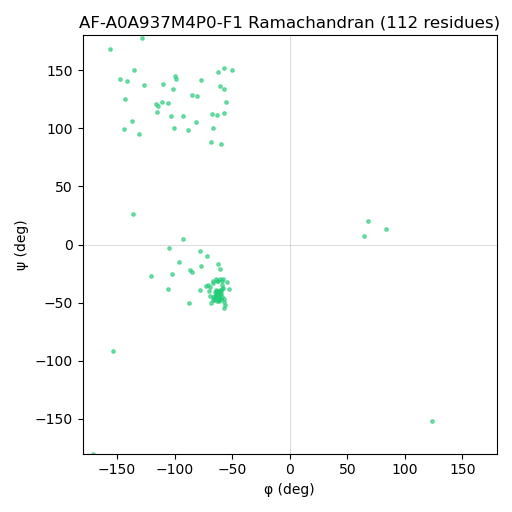 720 N N . GLU A 1 93 ? -4.855 7.067 -2.083 1.00 97.19 93 GLU A N 1
ATOM 721 C CA . GLU A 1 93 ? -5.277 8.463 -2.215 1.00 97.19 93 GLU A CA 1
ATOM 722 C C . GLU A 1 93 ? -6.611 8.722 -1.502 1.00 97.19 93 GLU A C 1
ATOM 724 O O . GLU A 1 93 ? -6.854 9.826 -1.019 1.00 97.19 93 GLU A O 1
ATOM 729 N N . HIS A 1 94 ? -7.453 7.688 -1.426 1.00 96.88 94 HIS A N 1
ATOM 730 C CA . HIS A 1 94 ? -8.735 7.692 -0.736 1.00 96.88 94 HIS A CA 1
ATOM 731 C C . HIS A 1 94 ? -8.885 6.395 0.052 1.00 96.88 94 HIS A C 1
ATOM 733 O O . HIS A 1 94 ? -9.113 5.326 -0.517 1.00 96.88 94 HIS A O 1
ATOM 739 N N . LEU A 1 95 ? -8.745 6.491 1.368 1.00 97.50 95 LEU A N 1
ATOM 740 C CA . LEU A 1 95 ? -8.878 5.362 2.274 1.00 97.50 95 LEU A CA 1
ATOM 741 C C . LEU A 1 95 ? -10.261 5.348 2.918 1.00 97.50 95 LEU A C 1
ATOM 743 O O . LEU A 1 95 ? -10.821 6.387 3.261 1.00 97.50 95 LEU A O 1
ATOM 747 N N . MET A 1 96 ? -10.771 4.139 3.137 1.00 97.44 96 MET A N 1
ATOM 748 C CA . MET A 1 96 ? -11.861 3.874 4.068 1.00 97.44 96 MET A CA 1
ATOM 749 C C . MET A 1 96 ? -11.428 2.779 5.034 1.00 97.44 96 MET A C 1
ATOM 751 O O . MET A 1 96 ? -10.833 1.781 4.622 1.00 97.44 96 MET A O 1
ATOM 755 N N . VAL A 1 97 ? -11.746 2.956 6.314 1.00 98.00 97 VAL A N 1
ATOM 756 C CA . VAL A 1 97 ? -11.567 1.923 7.338 1.00 98.00 97 VAL A CA 1
ATOM 757 C C . VAL A 1 97 ? -12.916 1.279 7.628 1.00 98.00 97 VAL A C 1
ATOM 759 O O . VAL A 1 97 ? -13.918 1.965 7.810 1.00 98.00 97 VAL A O 1
ATOM 762 N N . VAL A 1 98 ? -12.931 -0.052 7.672 1.00 98.12 98 VAL A N 1
ATOM 763 C CA . VAL A 1 98 ? -14.096 -0.852 8.059 1.00 98.12 98 VAL A CA 1
ATOM 764 C C . VAL A 1 98 ? -13.779 -1.589 9.353 1.00 98.12 98 VAL A C 1
ATOM 766 O O . VAL A 1 98 ? -12.815 -2.350 9.435 1.00 98.12 98 VAL A O 1
ATOM 769 N N . GLU A 1 99 ? -14.559 -1.313 10.392 1.00 98.31 99 GLU A N 1
ATOM 770 C CA . GLU A 1 99 ? -14.362 -1.900 11.713 1.00 98.31 99 GLU A CA 1
ATOM 771 C C . GLU A 1 99 ? -15.043 -3.271 11.802 1.00 98.31 99 GLU A C 1
ATOM 773 O O . GLU A 1 99 ? -16.229 -3.413 11.499 1.00 98.31 99 GLU A O 1
ATOM 778 N N . ASN A 1 100 ? -14.291 -4.278 12.252 1.00 98.69 100 ASN A N 1
ATOM 779 C CA . ASN A 1 100 ? -14.871 -5.545 12.687 1.00 98.69 100 ASN A CA 1
ATOM 780 C C . ASN A 1 100 ? -15.492 -5.389 14.078 1.00 98.69 100 ASN A C 1
ATOM 782 O O . ASN A 1 100 ? -14.908 -4.751 14.952 1.00 98.69 100 ASN A O 1
ATOM 786 N N . THR A 1 101 ? -16.629 -6.041 14.292 1.00 98.25 101 THR A N 1
ATOM 787 C CA . THR A 1 101 ? -17.335 -6.112 15.578 1.00 98.25 101 THR A CA 1
ATOM 788 C C . THR A 1 101 ? -17.635 -7.570 15.922 1.00 98.25 101 THR A C 1
ATOM 790 O O . THR A 1 101 ? -17.356 -8.467 15.123 1.00 98.25 101 THR A O 1
ATOM 793 N N . ASP A 1 102 ? -18.231 -7.821 17.088 1.00 98.62 102 ASP A N 1
ATOM 794 C CA . ASP A 1 102 ? -18.634 -9.174 17.499 1.00 98.62 102 ASP A CA 1
ATOM 795 C C . ASP A 1 102 ? -19.610 -9.829 16.499 1.00 98.62 102 ASP A C 1
ATOM 797 O O 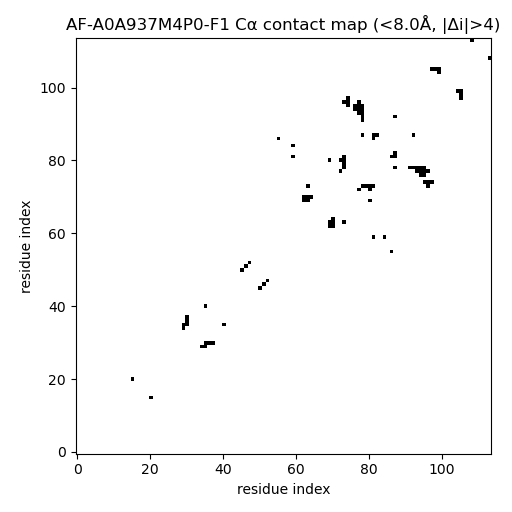. ASP A 1 102 ? -19.576 -11.044 16.307 1.00 98.62 102 ASP A O 1
ATOM 801 N N . ASP A 1 103 ? -20.421 -9.020 15.808 1.00 98.56 103 ASP A N 1
ATOM 802 C CA . ASP A 1 103 ? -21.449 -9.476 14.864 1.00 98.56 103 ASP A CA 1
ATOM 803 C C . ASP A 1 103 ? -21.060 -9.277 13.388 1.00 98.56 103 ASP A C 1
ATOM 805 O O . ASP A 1 103 ? -21.836 -9.602 12.487 1.00 98.56 103 ASP A O 1
ATOM 809 N N . THR A 1 104 ? -19.899 -8.684 13.087 1.00 98.62 104 THR A N 1
ATOM 810 C CA . THR A 1 104 ? -19.519 -8.339 11.706 1.00 98.62 104 THR A CA 1
ATOM 811 C C . THR A 1 104 ? -18.031 -8.530 11.449 1.00 98.62 104 THR A C 1
ATOM 813 O O . THR A 1 104 ? -17.177 -7.925 12.095 1.00 98.62 104 THR A O 1
ATOM 816 N N . HIS A 1 105 ? -17.726 -9.321 10.420 1.00 98.62 105 HIS A N 1
ATOM 817 C CA . HIS A 1 105 ? -16.376 -9.527 9.911 1.00 98.62 105 HIS A CA 1
ATOM 818 C C . HIS A 1 105 ? -16.261 -8.999 8.478 1.00 98.62 105 HIS A C 1
ATOM 820 O O . HIS A 1 105 ? -16.972 -9.459 7.585 1.00 98.62 105 HIS A O 1
ATOM 826 N N . ASN A 1 106 ? -15.355 -8.049 8.259 1.00 98.69 106 ASN A N 1
ATOM 827 C CA . ASN A 1 106 ? -15.107 -7.425 6.965 1.00 98.69 106 ASN A CA 1
ATOM 828 C C . ASN A 1 106 ? -13.895 -8.061 6.271 1.00 98.69 106 ASN A C 1
ATOM 830 O O . ASN A 1 106 ? -12.883 -8.357 6.908 1.00 98.69 106 ASN A O 1
ATOM 834 N N . LEU A 1 107 ? -13.977 -8.205 4.947 1.00 98.44 107 LEU A N 1
ATOM 835 C CA . LEU A 1 107 ? -12.879 -8.635 4.083 1.00 98.44 107 LEU A CA 1
ATOM 836 C C . LEU A 1 107 ? -12.930 -7.846 2.772 1.00 98.44 107 LEU A C 1
ATOM 838 O O . LEU A 1 107 ? -14.010 -7.580 2.246 1.00 98.44 107 LEU A O 1
ATOM 842 N N . VAL A 1 108 ? -11.763 -7.465 2.254 1.00 98.06 108 VAL A N 1
ATOM 843 C CA . VAL A 1 108 ? -11.634 -6.624 1.056 1.00 98.06 108 VAL A CA 1
ATOM 844 C C . VAL A 1 108 ? -11.077 -7.452 -0.098 1.00 98.06 108 VAL A C 1
ATOM 846 O O . VAL A 1 108 ? -10.161 -8.250 0.091 1.00 98.06 108 VAL A O 1
ATOM 849 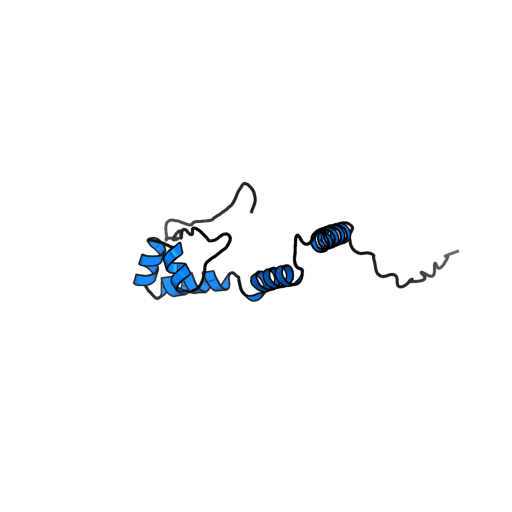N N . VAL A 1 109 ? 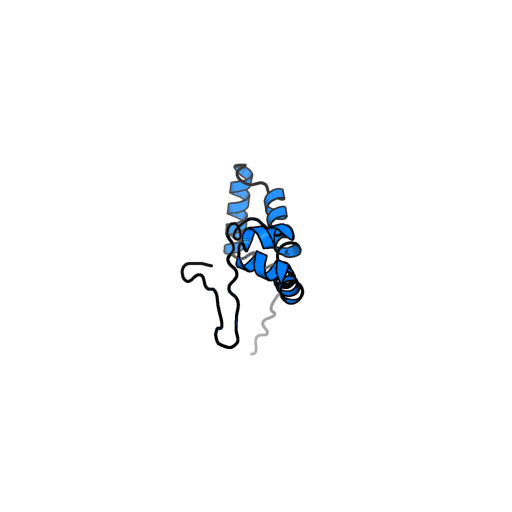-11.627 -7.258 -1.297 1.00 98.31 109 VAL A N 1
ATOM 850 C CA . VAL A 1 109 ? -11.150 -7.883 -2.535 1.00 98.31 109 VAL A CA 1
ATOM 851 C C . VAL A 1 109 ? -11.368 -6.945 -3.720 1.00 98.31 109 VAL A C 1
ATOM 853 O O . VAL A 1 109 ? -12.396 -6.274 -3.805 1.00 98.31 109 VAL A O 1
ATOM 856 N N . CYS A 1 110 ? -10.426 -6.934 -4.662 1.00 98.12 110 CYS A N 1
ATOM 857 C CA . CYS A 1 110 ? -10.633 -6.384 -5.996 1.00 98.12 110 CYS A CA 1
ATOM 858 C C . CYS A 1 110 ? -10.899 -7.538 -6.972 1.00 98.12 110 CYS A C 1
ATOM 860 O O . CYS A 1 110 ? -9.977 -8.220 -7.408 1.00 98.12 110 CYS A O 1
ATOM 862 N N . THR A 1 111 ? -12.165 -7.794 -7.315 1.00 98.00 111 THR A N 1
ATOM 863 C CA . THR A 1 111 ? -12.540 -8.941 -8.171 1.00 98.00 111 THR A CA 1
ATOM 864 C C . THR A 1 111 ? -12.135 -8.782 -9.637 1.00 98.00 111 THR A C 1
ATOM 866 O O . THR A 1 111 ? -12.243 -9.737 -10.403 1.00 98.00 111 THR A O 1
ATOM 869 N N . LEU A 1 112 ? -11.689 -7.588 -10.039 1.00 98.38 112 LEU A N 1
ATOM 870 C CA . LEU A 1 112 ? -11.397 -7.252 -11.432 1.00 98.38 112 LEU A CA 1
ATOM 871 C C . LEU A 1 112 ? -9.900 -7.266 -11.771 1.00 98.38 112 LEU A C 1
ATOM 873 O O . LEU A 1 112 ? -9.561 -7.446 -12.939 1.00 98.38 112 LEU A O 1
ATOM 877 N N . CYS A 1 113 ? -9.011 -7.065 -10.793 1.00 97.75 113 CYS A N 1
ATOM 878 C CA . CYS A 1 113 ? -7.567 -7.008 -11.031 1.00 97.75 113 CYS A CA 1
ATOM 879 C C . CYS A 1 113 ? -6.737 -7.403 -9.798 1.00 97.75 113 CYS A C 1
ATOM 881 O O . CYS A 1 113 ? -6.418 -8.582 -9.645 1.00 97.75 113 CYS A O 1
ATOM 883 N N . SER A 1 114 ? -6.356 -6.428 -8.965 1.00 91.75 114 SER A N 1
ATOM 884 C CA . SER A 1 114 ? -5.435 -6.567 -7.828 1.00 91.75 114 SER A CA 1
ATOM 885 C C . SER A 1 114 ? -5.644 -5.451 -6.819 1.00 91.75 114 SER A C 1
ATOM 887 O O . SER A 1 114 ? -5.587 -4.285 -7.275 1.00 91.75 114 SER A O 1
#

Mean predicted aligned error: 7.34 Å